Protein AF-A0A8H2Y449-F1 (afdb_monomer_lite)

Radius of gyration: 22.71 Å; chains: 1; bounding box: 56×56×52 Å

Organism: NCBI:txid456999

InterPro domains:
  IPR029071 Ubiquitin-like domain superfamily [SSF54236] (72-147)

Structure (mmCIF, N/CA/C/O backbone):
data_AF-A0A8H2Y449-F1
#
_entry.id   AF-A0A8H2Y449-F1
#
loop_
_atom_site.group_PDB
_atom_site.id
_atom_site.type_symbol
_atom_site.label_atom_id
_atom_site.label_alt_id
_atom_site.label_comp_id
_atom_site.label_asym_id
_atom_site.label_entity_id
_atom_site.label_seq_id
_atom_site.pdbx_PDB_ins_code
_atom_site.Cartn_x
_atom_site.Cartn_y
_atom_site.Cartn_z
_atom_site.occupancy
_atom_site.B_iso_or_equiv
_atom_site.auth_seq_id
_atom_site.auth_comp_id
_atom_site.auth_asym_id
_atom_site.auth_atom_id
_atom_site.pdbx_PDB_model_num
ATOM 1 N N . ASP A 1 1 ? -4.277 -6.193 -25.585 1.00 47.12 1 ASP A N 1
ATOM 2 C CA . ASP A 1 1 ? -3.195 -5.680 -26.444 1.00 47.12 1 ASP A CA 1
ATOM 3 C C . ASP A 1 1 ? -2.314 -4.748 -25.640 1.00 47.12 1 ASP A C 1
ATOM 5 O O . ASP A 1 1 ? -2.833 -3.818 -25.041 1.00 47.12 1 ASP A O 1
ATOM 9 N N . GLY A 1 2 ? -1.029 -5.081 -25.510 1.00 67.62 2 GLY A N 1
ATOM 10 C CA . GLY A 1 2 ? -0.047 -4.264 -24.793 1.00 67.62 2 GLY A CA 1
ATOM 11 C C . GLY A 1 2 ? 0.738 -3.377 -25.755 1.00 67.62 2 GLY A C 1
ATOM 12 O O . GLY A 1 2 ? 0.977 -3.775 -26.900 1.00 67.62 2 GLY A O 1
ATOM 13 N N . ASP A 1 3 ? 1.143 -2.197 -25.288 1.00 79.94 3 ASP A N 1
ATOM 14 C CA . ASP A 1 3 ? 2.010 -1.303 -26.051 1.00 79.94 3 ASP A CA 1
ATOM 15 C C . ASP A 1 3 ? 3.396 -1.942 -26.238 1.00 79.94 3 ASP A C 1
ATOM 17 O O . ASP A 1 3 ? 3.935 -2.585 -25.336 1.00 79.94 3 ASP A O 1
ATOM 21 N N . LYS A 1 4 ? 3.989 -1.773 -27.423 1.00 85.19 4 LYS A N 1
ATOM 22 C CA . LYS A 1 4 ? 5.323 -2.291 -27.755 1.00 85.19 4 LYS A CA 1
ATOM 23 C C . LYS A 1 4 ? 6.218 -1.148 -28.204 1.00 85.19 4 LYS A C 1
ATOM 25 O O . LYS A 1 4 ? 5.792 -0.304 -28.988 1.00 85.19 4 LYS A O 1
ATOM 30 N N . ALA A 1 5 ? 7.468 -1.155 -27.758 1.00 83.12 5 ALA A N 1
ATOM 31 C CA . ALA A 1 5 ? 8.493 -0.237 -28.235 1.00 83.12 5 ALA A CA 1
ATOM 32 C C . ALA A 1 5 ? 9.825 -0.967 -28.390 1.00 83.12 5 ALA A C 1
ATOM 34 O O . ALA A 1 5 ? 10.126 -1.907 -27.655 1.00 83.12 5 ALA A O 1
ATOM 35 N N . THR A 1 6 ? 10.631 -0.499 -29.337 1.00 85.69 6 THR A N 1
ATOM 36 C CA . THR A 1 6 ? 12.037 -0.883 -29.430 1.00 85.69 6 THR A CA 1
ATOM 37 C C . THR A 1 6 ? 12.824 -0.023 -28.457 1.00 85.69 6 THR A C 1
ATOM 39 O O . THR A 1 6 ? 12.738 1.202 -28.509 1.00 85.69 6 THR A O 1
ATOM 42 N N . ILE A 1 7 ? 13.594 -0.659 -27.583 1.00 79.44 7 ILE A N 1
ATOM 43 C CA . ILE A 1 7 ? 14.469 0.020 -26.628 1.00 79.44 7 ILE A CA 1
ATOM 44 C C . ILE A 1 7 ? 15.928 -0.180 -27.031 1.00 79.44 7 ILE A C 1
ATOM 46 O O . ILE A 1 7 ? 16.291 -1.204 -27.615 1.00 79.44 7 ILE A O 1
ATOM 50 N N . LEU A 1 8 ? 16.770 0.807 -26.731 1.00 81.38 8 LEU A N 1
ATOM 51 C CA . LEU A 1 8 ? 18.213 0.665 -26.900 1.00 81.38 8 LEU A CA 1
ATOM 52 C C . LEU A 1 8 ? 18.738 -0.375 -25.908 1.00 81.38 8 LEU A C 1
ATOM 54 O O . LEU A 1 8 ? 18.363 -0.368 -24.738 1.00 81.38 8 LEU A O 1
ATOM 58 N N . ARG A 1 9 ? 19.620 -1.263 -26.377 1.00 84.06 9 ARG A N 1
ATOM 59 C CA . ARG A 1 9 ? 20.353 -2.171 -25.491 1.00 84.06 9 ARG A CA 1
ATOM 60 C C . ARG A 1 9 ? 21.446 -1.377 -24.781 1.00 84.06 9 ARG A C 1
ATOM 62 O O . ARG A 1 9 ? 22.462 -1.063 -25.397 1.00 84.06 9 ARG A O 1
ATOM 69 N N . ASP A 1 10 ? 21.229 -1.069 -23.509 1.00 89.94 10 ASP A N 1
ATOM 70 C CA . ASP A 1 10 ? 22.212 -0.427 -22.635 1.00 89.94 10 ASP A CA 1
ATOM 71 C C . ASP A 1 10 ? 22.573 -1.383 -21.493 1.00 89.94 10 ASP A C 1
ATOM 73 O O . ASP A 1 10 ? 21.692 -2.010 -20.908 1.00 89.94 10 ASP A O 1
ATOM 77 N N . LEU A 1 11 ? 23.867 -1.521 -21.191 1.00 90.62 11 LEU A N 1
ATOM 78 C CA . LEU A 1 11 ? 24.349 -2.341 -20.070 1.00 90.62 11 LEU A CA 1
ATOM 79 C C . LEU A 1 11 ? 23.963 -1.745 -18.713 1.00 90.62 11 LEU A C 1
ATOM 81 O O . LEU A 1 11 ? 24.006 -2.442 -17.705 1.00 90.62 11 LEU A O 1
ATOM 85 N N . ASP A 1 12 ? 23.593 -0.470 -18.685 1.00 91.19 12 ASP A N 1
ATOM 86 C CA . ASP A 1 12 ? 23.037 0.198 -17.523 1.00 91.19 12 ASP A CA 1
ATOM 87 C C . ASP A 1 12 ? 21.523 -0.074 -17.443 1.00 91.19 12 ASP A C 1
ATOM 89 O O . ASP A 1 12 ? 20.720 0.383 -18.270 1.00 91.19 12 ASP A O 1
ATOM 93 N N . TYR A 1 13 ? 21.134 -0.844 -16.425 1.00 90.62 13 TYR A N 1
ATOM 94 C CA . TYR A 1 13 ? 19.740 -1.189 -16.153 1.00 90.62 13 TYR A CA 1
ATOM 95 C C . TYR A 1 13 ? 18.878 0.066 -15.950 1.00 90.62 13 TYR A C 1
ATOM 97 O O . TYR A 1 13 ? 17.767 0.156 -16.481 1.00 90.62 13 TYR A O 1
ATOM 105 N N . GLN A 1 14 ? 19.397 1.067 -15.231 1.00 89.62 14 GLN A N 1
ATOM 106 C CA . GLN A 1 14 ? 18.648 2.278 -14.902 1.00 89.62 14 GLN A CA 1
ATOM 107 C C . GLN A 1 14 ? 18.416 3.143 -16.140 1.00 89.62 14 GLN A C 1
ATOM 109 O O . GLN A 1 14 ? 17.309 3.648 -16.331 1.00 89.62 14 GLN A O 1
ATOM 114 N N . LYS A 1 15 ? 19.389 3.231 -17.057 1.00 90.44 15 LYS A N 1
ATOM 115 C CA . LYS A 1 15 ? 19.172 3.906 -18.352 1.00 90.44 15 LYS A CA 1
ATOM 116 C C . LYS A 1 15 ? 18.094 3.232 -19.189 1.00 90.44 15 LYS A C 1
ATOM 118 O O . LYS A 1 15 ? 17.291 3.922 -19.819 1.00 90.44 15 LYS A O 1
ATOM 123 N N . THR A 1 16 ? 18.047 1.901 -19.180 1.00 90.06 16 THR A N 1
ATOM 124 C CA . THR A 1 16 ? 16.989 1.149 -19.868 1.00 90.06 16 THR A CA 1
ATOM 125 C C . THR A 1 16 ? 15.620 1.457 -19.253 1.00 90.06 16 THR A C 1
ATOM 127 O O . THR A 1 16 ? 14.672 1.776 -19.976 1.00 90.06 16 THR A O 1
ATOM 130 N N . ALA A 1 17 ? 15.515 1.449 -17.921 1.00 88.19 17 ALA A N 1
ATOM 131 C CA . ALA A 1 17 ? 14.289 1.812 -17.210 1.00 88.19 17 ALA A CA 1
ATOM 132 C C . ALA A 1 17 ? 13.850 3.265 -17.486 1.00 88.19 17 ALA A C 1
ATOM 134 O O . ALA A 1 17 ? 12.662 3.531 -17.687 1.00 88.19 17 ALA A O 1
ATOM 135 N N . ASP A 1 18 ? 14.785 4.211 -17.553 1.00 88.31 18 ASP A N 1
ATOM 136 C CA . ASP A 1 18 ? 14.492 5.608 -17.878 1.00 88.31 18 ASP A CA 1
ATOM 137 C C . ASP A 1 18 ? 14.046 5.790 -19.332 1.00 88.31 18 ASP A C 1
ATOM 139 O O . ASP A 1 18 ? 13.112 6.553 -19.595 1.00 88.31 18 ASP A O 1
ATOM 143 N N . TYR A 1 19 ? 14.634 5.049 -20.276 1.00 89.12 19 TYR A N 1
ATOM 144 C CA . TYR A 1 19 ? 14.169 5.027 -21.663 1.00 89.12 19 TYR A CA 1
ATOM 145 C C . TYR A 1 19 ? 12.719 4.535 -21.755 1.00 89.12 19 TYR A C 1
ATOM 147 O O . TYR A 1 19 ? 11.891 5.152 -22.426 1.00 89.12 19 TYR A O 1
ATOM 155 N N . ILE A 1 20 ? 12.374 3.479 -21.014 1.00 88.06 20 ILE A N 1
ATOM 156 C CA . ILE A 1 20 ? 10.999 2.970 -20.918 1.00 88.06 20 ILE A CA 1
ATOM 157 C C . ILE A 1 20 ? 10.056 4.057 -20.372 1.00 88.06 20 ILE A C 1
ATOM 159 O O . ILE A 1 20 ? 8.998 4.296 -20.955 1.00 88.06 20 ILE A O 1
ATOM 163 N N . LYS A 1 21 ? 10.446 4.802 -19.327 1.00 87.00 21 LYS A N 1
ATOM 164 C CA . LYS A 1 21 ? 9.646 5.931 -18.794 1.00 87.00 21 LYS A CA 1
ATOM 165 C C . LYS A 1 21 ? 9.416 7.057 -19.795 1.00 87.00 21 LYS A C 1
ATOM 167 O O . LYS A 1 21 ? 8.403 7.768 -19.730 1.00 87.00 21 LYS A O 1
ATOM 172 N N . GLN A 1 22 ? 10.377 7.272 -20.685 1.00 86.50 22 GLN A N 1
ATOM 173 C CA . GLN A 1 22 ? 10.264 8.258 -21.752 1.00 86.50 22 GLN A CA 1
ATOM 174 C C . GLN A 1 22 ? 9.332 7.765 -22.859 1.00 86.50 22 GLN A C 1
ATOM 176 O O . GLN A 1 22 ? 8.436 8.514 -23.250 1.00 86.50 22 GLN A O 1
ATOM 181 N N . ALA A 1 23 ? 9.504 6.516 -23.297 1.00 87.56 23 ALA A N 1
ATOM 182 C CA . ALA A 1 23 ? 8.703 5.884 -24.343 1.00 87.56 23 ALA A CA 1
ATOM 183 C C . ALA A 1 23 ? 7.235 5.683 -23.931 1.00 87.56 23 ALA A C 1
ATOM 185 O O . ALA A 1 23 ? 6.339 5.827 -24.759 1.00 87.56 23 ALA A O 1
ATOM 186 N N . PHE A 1 24 ? 6.979 5.420 -22.645 1.00 86.62 24 PHE A N 1
ATOM 187 C CA . PHE A 1 24 ? 5.649 5.141 -22.107 1.00 86.62 24 PHE A CA 1
ATOM 188 C C . PHE A 1 24 ? 5.291 6.118 -20.978 1.00 86.62 24 PHE A C 1
ATOM 190 O O . PHE A 1 24 ? 5.504 5.812 -19.803 1.00 86.62 24 PHE A O 1
ATOM 197 N N . PRO A 1 25 ? 4.701 7.293 -21.269 1.00 83.75 25 PRO A N 1
ATOM 198 C CA . PRO A 1 25 ? 4.440 8.323 -20.259 1.00 83.75 25 PRO A CA 1
ATOM 199 C C . PRO A 1 25 ? 3.600 7.865 -19.056 1.00 83.75 25 PRO A C 1
ATOM 201 O O . PRO A 1 25 ? 3.761 8.400 -17.959 1.00 83.75 25 PRO A O 1
ATOM 204 N N . HIS A 1 26 ? 2.726 6.868 -19.232 1.00 79.56 26 HIS A N 1
ATOM 205 C CA . HIS A 1 26 ? 1.907 6.306 -18.154 1.00 79.56 26 HIS A CA 1
ATOM 206 C C . HIS A 1 26 ? 2.744 5.574 -17.086 1.00 79.56 26 HIS A C 1
ATOM 208 O O . HIS A 1 26 ? 2.369 5.569 -15.914 1.00 79.56 26 HIS A O 1
ATOM 214 N N . SER A 1 27 ? 3.914 5.042 -17.455 1.00 80.81 27 SER A N 1
ATOM 215 C CA . SER A 1 27 ? 4.843 4.373 -16.533 1.00 80.81 27 SER A CA 1
ATOM 216 C C . SER A 1 27 ? 5.562 5.325 -15.579 1.00 80.81 27 SER A C 1
ATOM 218 O O . SER A 1 27 ? 6.055 4.899 -14.541 1.00 80.81 27 SER A O 1
ATOM 220 N N . ARG A 1 28 ? 5.561 6.639 -15.847 1.00 81.75 28 ARG A N 1
ATOM 221 C CA . ARG A 1 28 ? 6.192 7.641 -14.964 1.00 81.75 28 ARG A CA 1
ATOM 222 C C . ARG A 1 28 ? 5.576 7.698 -13.566 1.00 81.75 28 ARG A C 1
ATOM 224 O O . ARG A 1 28 ? 6.183 8.257 -12.659 1.00 81.75 28 ARG A O 1
ATOM 231 N N . ARG A 1 29 ? 4.354 7.183 -13.410 1.00 76.94 29 ARG A N 1
ATOM 232 C CA . ARG A 1 29 ? 3.648 7.099 -12.125 1.00 76.94 29 ARG A CA 1
ATOM 233 C C . ARG A 1 29 ? 3.906 5.788 -11.383 1.00 76.94 29 ARG A C 1
ATOM 235 O O . ARG A 1 29 ? 3.467 5.675 -10.243 1.00 76.94 29 ARG A O 1
ATOM 242 N N . ALA A 1 30 ? 4.555 4.816 -12.020 1.00 81.00 30 ALA A N 1
ATOM 243 C CA . ALA A 1 30 ? 4.901 3.560 -11.376 1.00 81.00 30 ALA A CA 1
ATOM 244 C C . ALA A 1 30 ? 5.943 3.818 -10.282 1.00 81.00 30 ALA A C 1
ATOM 246 O O . ALA A 1 30 ? 6.870 4.611 -10.465 1.00 81.00 30 ALA A O 1
ATOM 247 N N . ALA A 1 31 ? 5.776 3.154 -9.142 1.00 79.00 31 ALA A N 1
ATOM 248 C CA . ALA A 1 31 ? 6.756 3.158 -8.069 1.00 79.00 31 ALA A CA 1
ATOM 249 C C . ALA A 1 31 ? 8.027 2.419 -8.507 1.00 79.00 31 ALA A C 1
ATOM 251 O O . ALA A 1 31 ? 9.134 2.869 -8.206 1.00 79.00 31 ALA A O 1
ATOM 252 N N . ARG A 1 32 ? 7.874 1.316 -9.253 1.00 82.00 32 ARG A N 1
ATOM 253 C CA . ARG A 1 32 ? 8.978 0.549 -9.841 1.00 82.00 32 ARG A CA 1
ATOM 254 C C . ARG A 1 32 ? 8.635 0.083 -11.256 1.00 82.00 32 ARG A C 1
ATOM 256 O O . ARG A 1 32 ? 7.472 -0.080 -11.612 1.00 82.00 32 ARG A O 1
ATOM 263 N N . ILE A 1 33 ? 9.679 -0.134 -12.050 1.00 85.62 33 ILE A N 1
ATOM 264 C CA . ILE A 1 33 ? 9.603 -0.808 -13.347 1.00 85.62 33 ILE A CA 1
ATOM 265 C C . ILE A 1 33 ? 10.353 -2.125 -13.202 1.00 85.62 33 ILE A C 1
ATOM 267 O O . ILE A 1 33 ? 11.527 -2.116 -12.823 1.00 85.62 33 ILE A O 1
ATOM 271 N N . LEU A 1 34 ? 9.670 -3.229 -13.479 1.00 89.44 34 LEU A N 1
ATOM 272 C CA . LEU A 1 34 ? 10.232 -4.572 -13.432 1.00 89.44 34 LEU A CA 1
ATOM 273 C C . LEU A 1 34 ? 10.421 -5.063 -14.866 1.00 89.44 34 LEU A C 1
ATOM 275 O O . LEU A 1 34 ? 9.497 -4.995 -15.683 1.00 89.44 34 LEU A O 1
ATOM 279 N N . LEU A 1 35 ? 11.635 -5.510 -15.181 1.00 91.19 35 LEU A N 1
ATOM 280 C CA . LEU A 1 35 ? 11.959 -6.079 -16.484 1.00 91.19 35 LEU A CA 1
ATOM 281 C C . LEU A 1 35 ? 11.919 -7.596 -16.363 1.00 91.19 35 LEU A C 1
ATOM 283 O O . LEU A 1 35 ? 12.786 -8.201 -15.741 1.00 91.19 35 LEU A O 1
ATOM 287 N N . ASN A 1 36 ? 10.911 -8.208 -16.966 1.00 91.50 36 ASN A N 1
ATOM 288 C CA . ASN A 1 36 ? 10.716 -9.646 -16.940 1.00 91.50 36 ASN A CA 1
ATOM 289 C C . ASN A 1 36 ? 11.154 -10.254 -18.272 1.00 91.50 36 ASN A C 1
ATOM 291 O O . ASN A 1 36 ? 10.874 -9.706 -19.337 1.00 91.50 36 ASN A O 1
ATOM 295 N N . ALA A 1 37 ? 11.789 -11.419 -18.244 1.00 90.50 37 ALA A N 1
ATOM 296 C CA . ALA A 1 37 ? 12.074 -12.188 -19.448 1.00 90.50 37 ALA A CA 1
ATOM 297 C C . ALA A 1 37 ? 11.546 -13.608 -19.340 1.00 90.50 37 ALA A C 1
ATOM 299 O O . ALA A 1 37 ? 11.555 -14.226 -18.275 1.00 90.50 37 ALA A O 1
ATOM 300 N N . ARG A 1 38 ? 11.119 -14.145 -20.482 1.00 85.81 38 ARG A N 1
ATOM 301 C CA . ARG A 1 38 ? 10.750 -15.550 -20.574 1.00 85.81 38 ARG A CA 1
ATOM 302 C C . ARG A 1 38 ? 12.011 -16.388 -20.698 1.00 85.81 38 ARG A C 1
ATOM 304 O O . ARG A 1 38 ? 12.721 -16.293 -21.696 1.00 85.81 38 ARG A O 1
ATOM 311 N N . LEU A 1 39 ? 12.257 -17.230 -19.704 1.00 81.56 39 LEU A N 1
ATOM 312 C CA . LEU A 1 39 ? 13.376 -18.164 -19.702 1.00 81.56 39 LEU A CA 1
ATOM 313 C C . LEU A 1 39 ? 12.816 -19.585 -19.762 1.00 81.56 39 LEU A C 1
ATOM 315 O O . LEU A 1 39 ? 12.147 -20.031 -18.830 1.00 81.56 39 LEU A O 1
ATOM 319 N N . GLU A 1 40 ? 13.077 -20.299 -20.860 1.00 78.62 40 GLU A N 1
ATOM 320 C CA . GLU A 1 40 ? 12.514 -21.640 -21.108 1.00 78.62 40 GLU A CA 1
ATOM 321 C C . GLU A 1 40 ? 12.795 -22.621 -19.963 1.00 78.62 40 GLU A C 1
ATOM 323 O O . GLU A 1 40 ? 11.937 -23.424 -19.606 1.00 78.62 40 GLU A O 1
ATOM 328 N N . GLN A 1 41 ? 13.963 -22.486 -19.333 1.00 77.56 41 GLN A N 1
ATOM 329 C CA . GLN A 1 41 ? 14.419 -23.307 -18.209 1.00 77.56 41 GLN A CA 1
ATOM 330 C C . GLN A 1 41 ? 13.515 -23.211 -16.971 1.00 77.56 41 GLN A C 1
ATOM 332 O O . GLN A 1 41 ? 13.465 -24.149 -16.181 1.00 77.56 41 GLN A O 1
ATOM 337 N N . PHE A 1 42 ? 12.797 -22.098 -16.803 1.00 76.94 42 PHE A N 1
ATOM 338 C CA . PHE A 1 42 ? 11.978 -21.821 -15.620 1.00 76.94 42 PHE A CA 1
ATOM 339 C C . PHE A 1 42 ? 10.472 -21.918 -15.894 1.00 76.94 42 PHE A C 1
ATOM 341 O O . PHE A 1 42 ? 9.670 -21.705 -14.990 1.00 76.94 42 PHE A O 1
ATOM 348 N N . GLY A 1 43 ? 10.066 -22.242 -17.128 1.00 75.19 43 GLY A N 1
ATOM 349 C CA . GL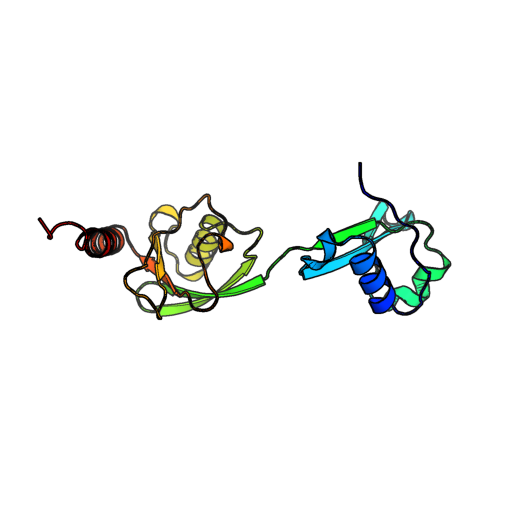Y A 1 43 ? 8.657 -22.434 -17.484 1.00 75.19 43 GLY A CA 1
ATOM 350 C C . GLY A 1 43 ? 7.775 -21.184 -17.348 1.00 75.19 43 GLY A C 1
ATOM 351 O O . GLY A 1 43 ? 6.552 -21.307 -17.387 1.00 75.19 43 GLY A O 1
ATOM 352 N N . GLY A 1 44 ? 8.361 -19.988 -17.209 1.00 82.00 44 GLY A N 1
ATOM 353 C CA . GLY A 1 44 ? 7.630 -18.755 -16.919 1.00 82.00 44 GLY A CA 1
ATOM 354 C C . GLY A 1 44 ? 8.432 -17.474 -17.152 1.00 82.00 44 GLY A C 1
ATOM 355 O O . GLY A 1 44 ? 9.533 -17.497 -17.712 1.00 82.00 44 GLY A O 1
ATOM 356 N N . MET A 1 45 ? 7.833 -16.354 -16.743 1.00 84.50 45 MET A N 1
ATOM 357 C CA . MET A 1 45 ? 8.479 -15.042 -16.712 1.00 84.50 45 MET A CA 1
ATOM 358 C C . MET A 1 45 ? 9.324 -14.919 -15.446 1.00 84.50 45 MET A C 1
ATOM 360 O O . MET A 1 45 ? 8.873 -15.282 -14.362 1.00 84.50 45 MET A O 1
ATOM 364 N N . VAL A 1 46 ? 10.545 -14.415 -15.595 1.00 88.19 46 VAL A N 1
ATOM 365 C CA . VAL A 1 46 ? 11.496 -14.207 -14.501 1.00 88.19 46 VAL A CA 1
ATOM 366 C C . VAL A 1 46 ? 11.913 -12.741 -14.488 1.00 88.19 46 VAL A C 1
ATOM 368 O O . VAL A 1 46 ? 12.309 -12.213 -15.530 1.00 88.19 46 VAL A O 1
ATOM 371 N N . GLU A 1 47 ? 11.834 -12.099 -13.322 1.00 92.12 47 GLU A N 1
ATOM 372 C CA . GLU A 1 47 ? 12.346 -10.741 -13.116 1.00 92.12 47 GLU A CA 1
ATOM 373 C C . GLU A 1 47 ? 13.871 -10.736 -13.267 1.00 92.12 47 GLU A C 1
ATOM 375 O O . GLU A 1 47 ? 14.583 -11.522 -12.637 1.00 92.12 47 GLU A O 1
ATOM 380 N N . ILE A 1 48 ? 14.380 -9.840 -14.107 1.00 92.06 48 ILE A N 1
ATOM 381 C CA . ILE A 1 48 ? 15.809 -9.613 -14.283 1.00 92.06 48 ILE A CA 1
ATOM 382 C C . ILE A 1 48 ? 16.207 -8.452 -13.386 1.00 92.06 48 ILE A C 1
ATOM 384 O O . ILE A 1 48 ? 15.811 -7.308 -13.609 1.00 92.06 48 ILE A O 1
ATOM 388 N N . THR A 1 49 ? 17.018 -8.748 -12.380 1.00 92.62 49 THR A N 1
ATOM 389 C CA . THR A 1 49 ? 17.554 -7.732 -11.480 1.00 92.62 49 THR A CA 1
ATOM 390 C C . THR A 1 49 ? 18.660 -6.921 -12.154 1.00 92.62 49 THR A C 1
ATOM 392 O O . THR A 1 49 ? 19.287 -7.363 -13.120 1.00 92.62 49 THR A O 1
ATOM 395 N N . GLU A 1 50 ? 18.950 -5.744 -11.598 1.00 92.56 50 GLU A N 1
ATOM 396 C CA . GLU A 1 50 ? 20.065 -4.893 -12.034 1.00 92.56 50 GLU A CA 1
ATOM 397 C C . GLU A 1 50 ? 21.412 -5.637 -12.022 1.00 92.56 50 GLU A C 1
ATOM 399 O O . GLU A 1 50 ? 22.226 -5.458 -12.923 1.00 92.56 50 GLU A O 1
ATOM 404 N N . GLU A 1 51 ? 21.618 -6.535 -11.055 1.00 94.44 51 GLU A N 1
ATOM 405 C CA . GLU A 1 51 ? 22.824 -7.362 -10.946 1.00 94.44 51 GLU A CA 1
ATOM 406 C C . GLU A 1 51 ? 22.970 -8.359 -12.105 1.00 94.44 51 GLU A C 1
ATOM 408 O O . GLU A 1 51 ? 24.060 -8.535 -12.647 1.00 94.44 51 GLU A O 1
ATOM 413 N N . LEU A 1 52 ? 21.872 -9.004 -12.509 1.00 92.25 52 LEU A N 1
ATOM 414 C CA . LEU A 1 52 ? 21.884 -10.000 -13.583 1.00 92.25 52 LEU A CA 1
ATOM 415 C C . LEU A 1 52 ? 21.810 -9.366 -14.975 1.00 92.25 52 LEU A C 1
ATOM 417 O O . LEU A 1 52 ? 22.094 -10.031 -15.974 1.00 92.25 52 LEU A O 1
ATOM 421 N N . TRP A 1 53 ? 21.449 -8.085 -15.060 1.00 93.00 53 TRP A N 1
ATOM 422 C CA . TRP A 1 53 ? 21.211 -7.390 -16.318 1.00 93.00 53 TRP A CA 1
ATOM 423 C C . TRP A 1 53 ? 22.378 -7.481 -17.316 1.00 93.00 53 TRP A C 1
ATOM 425 O O . TRP A 1 53 ? 22.120 -7.890 -18.451 1.00 93.00 53 TRP A O 1
ATOM 435 N N . PRO A 1 54 ? 23.653 -7.224 -16.950 1.00 93.06 54 PRO A N 1
ATOM 436 C CA . PRO A 1 54 ? 24.759 -7.293 -17.909 1.00 93.06 54 PRO A CA 1
ATOM 437 C C . PRO A 1 54 ? 24.968 -8.696 -18.489 1.00 93.06 54 PRO A C 1
ATOM 439 O O . PRO A 1 54 ? 25.337 -8.841 -19.654 1.00 93.06 54 PRO A O 1
ATOM 442 N N . THR A 1 55 ? 24.719 -9.734 -17.686 1.00 92.69 55 THR A N 1
ATOM 443 C CA . THR A 1 55 ? 24.854 -11.136 -18.097 1.00 92.69 55 THR A CA 1
ATOM 444 C C . THR A 1 55 ? 23.695 -11.573 -18.986 1.00 92.69 55 THR A C 1
ATOM 446 O O . THR A 1 55 ? 23.900 -12.311 -19.948 1.00 92.69 55 THR A O 1
ATOM 449 N N . MET A 1 56 ? 22.483 -11.107 -18.687 1.00 90.25 56 MET A N 1
ATOM 450 C CA . MET A 1 56 ? 21.279 -11.500 -19.413 1.00 90.25 56 MET A CA 1
ATOM 451 C C . MET A 1 56 ? 21.118 -10.716 -20.719 1.00 90.25 56 MET A C 1
ATOM 453 O O . MET A 1 56 ? 20.777 -11.304 -21.742 1.00 90.25 56 MET A O 1
ATOM 457 N N . LEU A 1 57 ? 21.411 -9.413 -20.738 1.00 90.44 57 LEU A N 1
ATOM 458 C CA . LEU A 1 57 ? 21.150 -8.517 -21.873 1.00 90.44 57 LEU A CA 1
ATOM 459 C C . LEU A 1 57 ? 21.560 -9.065 -23.257 1.00 90.44 57 LEU A C 1
ATOM 461 O O . LEU A 1 57 ? 20.761 -8.933 -24.192 1.00 90.44 57 LEU A O 1
ATOM 465 N N . PRO A 1 58 ? 22.738 -9.698 -23.447 1.00 90.69 58 PRO A N 1
ATOM 466 C CA . PRO A 1 58 ? 23.139 -10.212 -24.757 1.00 90.69 58 PRO A CA 1
ATOM 467 C C . PRO A 1 58 ? 22.171 -11.255 -25.331 1.00 90.69 58 PRO A C 1
ATOM 469 O O . PRO A 1 58 ? 21.954 -11.275 -26.546 1.00 90.69 58 PRO A O 1
ATOM 472 N N . ILE A 1 59 ? 21.574 -12.078 -24.463 1.00 88.50 59 ILE A N 1
ATOM 473 C CA . ILE A 1 59 ? 20.714 -13.210 -24.833 1.00 88.50 59 ILE A CA 1
ATOM 474 C C . ILE A 1 59 ? 19.216 -12.868 -24.828 1.00 88.50 59 ILE A C 1
ATOM 476 O O . ILE A 1 59 ? 18.408 -13.659 -25.309 1.00 88.50 59 ILE A O 1
ATOM 480 N N . LEU A 1 60 ? 18.823 -11.689 -24.333 1.00 88.06 60 LEU A N 1
ATOM 481 C CA . LEU A 1 60 ? 17.417 -11.278 -24.271 1.00 88.06 60 LEU A CA 1
ATOM 482 C C . LEU A 1 60 ? 16.893 -10.814 -25.632 1.00 88.06 60 LEU A C 1
ATOM 484 O O . LEU A 1 60 ? 17.339 -9.804 -26.178 1.00 88.06 60 LEU A O 1
ATOM 488 N N . MET A 1 61 ? 15.892 -11.514 -26.164 1.00 84.38 61 MET A N 1
ATOM 489 C CA . MET A 1 61 ? 15.191 -11.103 -27.390 1.00 84.38 61 MET A CA 1
ATOM 490 C C . MET A 1 61 ? 13.946 -10.258 -27.124 1.00 84.38 61 MET A C 1
ATOM 492 O O . MET A 1 61 ? 13.633 -9.357 -27.898 1.00 84.38 61 MET A O 1
ATOM 496 N N . LEU A 1 62 ? 13.234 -10.561 -26.043 1.00 86.31 62 LEU A N 1
ATOM 497 C CA . LEU A 1 62 ? 12.009 -9.890 -25.641 1.00 86.31 62 LEU A CA 1
ATOM 498 C C . LEU A 1 62 ? 12.021 -9.758 -24.123 1.00 86.31 62 LEU A C 1
ATOM 500 O O . LEU A 1 62 ? 12.334 -10.723 -23.424 1.00 86.31 62 LEU A O 1
ATOM 504 N N . ILE A 1 63 ? 11.658 -8.575 -23.643 1.00 89.25 63 ILE A N 1
ATOM 505 C CA . ILE A 1 63 ? 11.339 -8.349 -22.239 1.00 89.25 63 ILE A CA 1
ATOM 506 C C . ILE A 1 63 ? 9.888 -7.892 -22.140 1.00 89.25 63 ILE A C 1
ATOM 508 O O . ILE A 1 63 ? 9.395 -7.168 -23.009 1.00 89.25 63 ILE A O 1
ATOM 512 N N . GLU A 1 64 ? 9.212 -8.315 -21.086 1.00 90.19 64 GLU A N 1
ATOM 513 C CA . GLU A 1 64 ? 7.949 -7.734 -20.664 1.00 90.19 64 GLU A CA 1
ATOM 514 C C . GLU A 1 64 ? 8.236 -6.709 -19.576 1.00 90.19 64 GLU A C 1
ATOM 516 O O . GLU A 1 64 ? 9.024 -6.944 -18.660 1.00 90.19 64 GLU A O 1
ATOM 521 N N . VAL A 1 65 ? 7.603 -5.550 -19.704 1.00 88.50 65 VAL A N 1
ATOM 522 C CA . VAL A 1 65 ? 7.721 -4.473 -18.731 1.00 88.50 65 VAL A CA 1
ATOM 523 C C . VAL A 1 65 ? 6.498 -4.532 -17.837 1.00 88.50 65 VAL A C 1
ATOM 525 O O . VAL A 1 65 ? 5.381 -4.289 -18.294 1.00 88.50 65 VAL A O 1
ATOM 528 N N . GLU A 1 66 ? 6.713 -4.825 -16.563 1.00 88.06 66 GLU A N 1
ATOM 529 C CA . GLU A 1 66 ? 5.674 -4.739 -15.549 1.00 88.06 66 GLU A CA 1
ATOM 530 C C . GLU A 1 66 ? 5.825 -3.433 -14.765 1.00 88.06 66 GLU A C 1
ATOM 532 O O . GLU A 1 66 ? 6.914 -3.044 -14.330 1.00 88.06 66 GLU A O 1
ATOM 537 N N . LEU A 1 67 ? 4.710 -2.718 -14.630 1.00 85.25 67 LEU A N 1
ATOM 538 C CA . LEU A 1 67 ? 4.642 -1.454 -13.914 1.00 85.25 67 LEU A CA 1
ATOM 539 C C . LEU A 1 67 ? 4.085 -1.708 -12.523 1.00 85.25 67 LEU A C 1
ATOM 541 O O . LEU A 1 67 ? 2.887 -1.940 -12.357 1.00 85.25 67 LEU A O 1
ATOM 545 N N . ASP A 1 68 ? 4.950 -1.614 -11.523 1.00 83.94 68 ASP A N 1
ATOM 546 C CA . ASP A 1 68 ? 4.533 -1.724 -10.139 1.00 83.94 68 ASP A CA 1
ATOM 547 C C . ASP A 1 68 ? 4.096 -0.349 -9.630 1.00 83.94 68 ASP A C 1
ATOM 549 O O . ASP A 1 68 ? 4.906 0.558 -9.419 1.00 83.94 68 ASP A O 1
ATOM 553 N N . PHE A 1 69 ? 2.790 -0.184 -9.437 1.00 78.62 69 PHE A N 1
ATOM 554 C CA . PHE A 1 69 ? 2.204 1.008 -8.824 1.00 78.62 69 PHE A CA 1
ATOM 555 C C . PHE A 1 69 ? 2.077 0.889 -7.298 1.00 78.62 69 PHE A C 1
ATOM 557 O O . PHE A 1 69 ? 1.545 1.810 -6.677 1.00 78.62 69 PHE A O 1
ATOM 564 N N . SER A 1 70 ? 2.563 -0.205 -6.697 1.00 82.69 70 SER A N 1
ATOM 565 C CA . SER A 1 70 ? 2.504 -0.450 -5.257 1.00 82.69 70 SER A CA 1
ATOM 566 C C . SER A 1 70 ? 3.128 0.687 -4.478 1.00 82.69 70 SER A C 1
ATOM 568 O O . SER A 1 70 ? 4.326 0.962 -4.569 1.00 82.69 70 SER A O 1
ATOM 570 N N . ARG A 1 71 ? 2.312 1.335 -3.653 1.00 82.50 71 ARG A N 1
ATOM 571 C CA . ARG A 1 71 ? 2.779 2.390 -2.762 1.00 82.50 71 ARG A CA 1
ATOM 572 C C . ARG A 1 71 ? 2.719 1.929 -1.316 1.00 82.50 71 ARG A C 1
ATOM 574 O O . ARG A 1 71 ? 1.708 2.112 -0.643 1.00 82.50 71 ARG A O 1
ATOM 581 N N . TRP A 1 72 ? 3.823 1.365 -0.844 1.00 85.62 72 TRP A N 1
ATOM 582 C CA . TRP A 1 72 ? 3.990 0.987 0.555 1.00 85.62 72 TRP A CA 1
ATOM 583 C C . TRP A 1 72 ? 4.243 2.213 1.429 1.00 85.62 72 TRP A C 1
ATOM 585 O O . TRP A 1 72 ? 5.134 3.013 1.155 1.00 85.62 72 TRP A O 1
ATOM 595 N N . GLU A 1 73 ? 3.451 2.367 2.485 1.00 85.00 73 GLU A N 1
ATOM 596 C CA . GLU A 1 73 ? 3.581 3.454 3.453 1.00 85.00 73 GLU A CA 1
ATOM 597 C C . GLU A 1 73 ? 3.417 2.913 4.875 1.00 85.00 73 GLU A C 1
ATOM 599 O O . GLU A 1 73 ? 2.691 1.947 5.125 1.00 85.00 73 GLU A O 1
ATOM 604 N N . ARG A 1 74 ? 4.074 3.579 5.827 1.00 88.38 74 ARG A N 1
ATOM 605 C CA . ARG A 1 74 ? 3.888 3.334 7.259 1.00 88.38 74 ARG A CA 1
ATOM 606 C C . ARG A 1 74 ? 2.849 4.301 7.791 1.00 88.38 74 ARG A C 1
ATOM 608 O O . ARG A 1 74 ? 3.144 5.472 8.021 1.00 88.38 74 ARG A O 1
ATOM 615 N N . ILE A 1 75 ? 1.634 3.811 7.994 1.00 87.00 75 ILE A N 1
ATOM 616 C CA . ILE A 1 75 ? 0.534 4.620 8.517 1.00 87.00 75 ILE A CA 1
ATOM 617 C C . ILE A 1 75 ? 0.514 4.583 10.043 1.00 87.00 75 ILE A C 1
ATOM 619 O O . ILE A 1 75 ? 0.768 3.550 10.663 1.00 87.00 75 ILE A O 1
ATOM 623 N N . HIS A 1 76 ? 0.210 5.727 10.649 1.00 89.50 76 HIS A N 1
ATOM 624 C CA . HIS A 1 76 ? 0.053 5.857 12.090 1.00 89.50 76 HIS A CA 1
ATOM 625 C C . HIS A 1 76 ? -1.389 5.517 12.484 1.00 89.50 76 HIS A C 1
ATOM 627 O O . HIS A 1 76 ? -2.335 6.146 12.005 1.00 89.50 76 HIS A O 1
ATOM 633 N N . VAL A 1 77 ? -1.552 4.520 13.352 1.00 91.44 77 VAL A N 1
ATOM 634 C CA . VAL A 1 77 ? -2.851 4.014 13.799 1.00 91.44 77 VAL A CA 1
ATOM 635 C C . VAL A 1 77 ? -2.918 4.066 15.320 1.00 91.44 77 VAL A C 1
ATOM 637 O O . VAL A 1 77 ? -2.037 3.550 16.008 1.00 91.44 77 VAL A O 1
ATOM 640 N N . THR A 1 78 ? -3.973 4.668 15.856 1.00 91.88 78 THR A N 1
ATOM 641 C CA . THR A 1 78 ? -4.254 4.700 17.291 1.00 91.88 78 THR A CA 1
ATOM 642 C C . THR A 1 78 ? -5.404 3.752 17.605 1.00 91.88 78 THR A C 1
ATOM 644 O O . THR A 1 78 ? -6.532 3.947 17.155 1.00 91.88 78 THR A O 1
ATOM 647 N N . VAL A 1 79 ?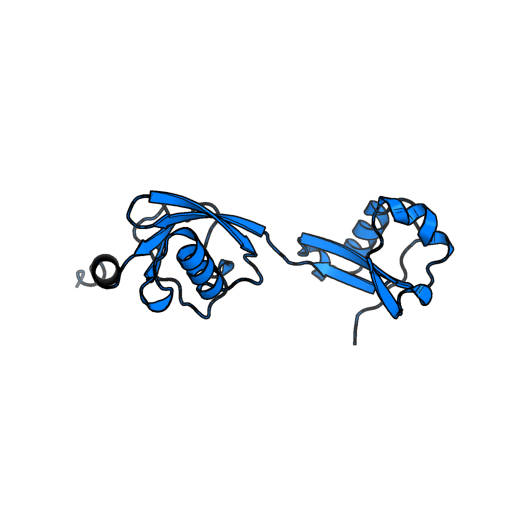 -5.121 2.739 18.418 1.00 90.69 79 VAL A N 1
ATOM 648 C CA . VAL A 1 79 ? -6.066 1.707 18.850 1.00 90.69 79 VAL A CA 1
ATOM 649 C C . VAL A 1 79 ? -6.238 1.824 20.361 1.00 90.69 79 VAL A C 1
ATOM 651 O O . VAL A 1 79 ? -5.270 1.677 21.107 1.00 90.69 79 VAL A O 1
ATOM 654 N N . ARG A 1 80 ? -7.456 2.128 20.835 1.00 84.44 80 ARG A N 1
ATOM 655 C CA . ARG A 1 80 ? -7.760 2.298 22.277 1.00 84.44 80 ARG A CA 1
ATOM 656 C C . ARG A 1 80 ? -6.772 3.236 23.001 1.00 84.44 80 ARG A C 1
ATOM 658 O O . ARG A 1 80 ? -6.270 2.926 24.079 1.00 84.44 80 ARG A O 1
ATOM 665 N N . GLY A 1 81 ? -6.440 4.363 22.367 1.00 84.25 81 GLY A N 1
ATOM 666 C CA . GLY A 1 81 ? -5.506 5.364 22.900 1.00 84.25 81 GLY A CA 1
ATOM 667 C C . GLY A 1 81 ? -4.019 5.001 22.795 1.00 84.25 81 GLY A C 1
ATOM 668 O O . GLY A 1 81 ? -3.175 5.784 23.224 1.00 84.25 81 GLY A O 1
ATOM 669 N N . ARG A 1 82 ? -3.668 3.846 22.215 1.00 88.81 82 ARG A N 1
ATOM 670 C CA . ARG A 1 82 ? -2.278 3.436 21.979 1.00 88.81 82 ARG A CA 1
ATOM 671 C C . ARG A 1 82 ? -1.920 3.575 20.509 1.00 88.81 82 ARG A C 1
ATOM 673 O O . ARG A 1 82 ? -2.585 3.014 19.646 1.00 88.81 82 ARG A O 1
ATOM 680 N N . SER A 1 83 ? -0.849 4.307 20.243 1.00 89.62 83 SER A N 1
ATOM 681 C CA . SER A 1 83 ? -0.349 4.569 18.897 1.00 89.62 83 SER A CA 1
ATOM 682 C C . SER A 1 83 ? 0.643 3.513 18.423 1.00 89.62 83 SER A C 1
ATOM 684 O O . SER A 1 83 ? 1.545 3.121 19.166 1.00 89.62 83 SER A O 1
ATOM 686 N N . ARG A 1 84 ? 0.488 3.072 17.174 1.00 90.31 84 ARG A N 1
ATOM 687 C CA . ARG A 1 84 ? 1.340 2.095 16.484 1.00 90.31 84 ARG A CA 1
ATOM 688 C C . ARG A 1 84 ? 1.458 2.431 14.999 1.00 90.31 84 ARG A C 1
ATOM 690 O O . ARG A 1 84 ? 0.724 3.271 14.484 1.00 90.31 84 ARG A O 1
ATOM 697 N N . TYR A 1 85 ? 2.388 1.768 14.319 1.00 90.81 85 TYR A N 1
ATOM 698 C CA . TYR A 1 85 ? 2.558 1.886 12.873 1.00 90.81 85 TYR A CA 1
ATOM 699 C C . TYR A 1 85 ? 2.207 0.576 12.185 1.00 90.81 85 TYR A C 1
ATOM 701 O O . TYR A 1 85 ? 2.611 -0.486 12.655 1.00 90.81 85 TYR A O 1
ATOM 709 N N . TYR A 1 86 ? 1.514 0.680 11.057 1.00 90.81 86 TYR A N 1
ATOM 710 C CA . TYR A 1 86 ? 1.205 -0.440 10.177 1.00 90.81 86 TYR A CA 1
ATOM 711 C C . TYR A 1 86 ? 1.792 -0.170 8.795 1.00 90.81 86 TYR A C 1
ATOM 713 O O . TYR A 1 86 ? 1.649 0.931 8.263 1.00 90.81 86 TYR A O 1
ATOM 721 N N . GLU A 1 87 ? 2.459 -1.168 8.224 1.00 90.25 87 GLU A N 1
ATOM 722 C CA . GLU A 1 87 ? 2.868 -1.135 6.822 1.00 90.25 87 GLU A CA 1
ATOM 723 C C . GLU A 1 87 ? 1.687 -1.543 5.955 1.00 90.25 87 GLU A C 1
ATOM 725 O O . GLU A 1 87 ? 1.094 -2.607 6.158 1.00 90.25 87 GLU A O 1
ATOM 730 N N . VAL A 1 88 ? 1.324 -0.670 5.022 1.00 89.12 88 VAL A N 1
ATOM 731 C CA . VAL A 1 88 ? 0.189 -0.871 4.124 1.00 89.12 88 VAL A CA 1
ATOM 732 C C . VAL A 1 88 ? 0.560 -0.518 2.697 1.00 89.12 88 VAL A C 1
ATOM 734 O O . VAL A 1 88 ? 1.270 0.461 2.456 1.00 89.12 88 VAL A O 1
ATOM 737 N N . ASN A 1 89 ? 0.049 -1.290 1.745 1.00 88.25 89 ASN A N 1
ATOM 738 C CA . ASN A 1 89 ? 0.125 -0.937 0.336 1.00 88.25 89 ASN A CA 1
ATOM 739 C C . ASN A 1 89 ? -1.080 -0.070 -0.011 1.00 88.25 89 ASN A C 1
ATOM 741 O O . ASN A 1 89 ? -2.183 -0.564 -0.229 1.00 88.25 89 ASN A O 1
ATOM 745 N N . LEU A 1 90 ? -0.869 1.242 -0.066 1.00 83.50 90 LEU A N 1
ATOM 746 C CA . LEU A 1 90 ? -1.938 2.208 -0.263 1.00 83.50 90 LEU A CA 1
ATOM 747 C C . LEU A 1 90 ? -2.741 1.961 -1.540 1.00 83.50 90 LEU A C 1
ATOM 749 O O . LEU A 1 90 ? -3.909 2.321 -1.559 1.00 83.50 90 LEU A O 1
ATOM 753 N N . THR A 1 91 ? -2.152 1.374 -2.582 1.00 80.44 91 THR A N 1
ATOM 754 C CA . THR A 1 91 ? -2.787 1.200 -3.898 1.00 80.44 91 THR A CA 1
ATOM 755 C C . THR A 1 91 ? -3.511 -0.127 -4.084 1.00 80.44 91 THR A C 1
ATOM 757 O O . THR A 1 91 ? -4.325 -0.224 -4.998 1.00 80.44 91 THR A O 1
ATOM 760 N N . THR A 1 92 ? -3.239 -1.131 -3.249 1.00 85.44 92 THR A N 1
ATOM 761 C CA . THR A 1 92 ? -3.824 -2.475 -3.399 1.00 85.44 92 THR A CA 1
ATOM 762 C C . THR A 1 92 ? -4.568 -2.949 -2.159 1.00 85.44 92 THR A C 1
ATOM 764 O O . THR A 1 92 ? -5.528 -3.701 -2.296 1.00 85.44 92 THR A O 1
ATOM 767 N N . GLU A 1 93 ? -4.187 -2.488 -0.967 1.00 89.25 93 GLU A N 1
ATOM 768 C CA . GLU A 1 93 ? -4.860 -2.866 0.270 1.00 89.25 93 GLU A CA 1
ATOM 769 C C . GLU A 1 93 ? -6.107 -2.018 0.521 1.00 89.25 93 GLU A C 1
ATOM 771 O O . GLU A 1 93 ? -6.165 -0.798 0.300 1.00 89.25 93 GLU A O 1
ATOM 776 N N . THR A 1 94 ? -7.120 -2.700 1.031 1.00 91.56 94 THR A N 1
ATOM 777 C CA . THR A 1 94 ? -8.394 -2.141 1.454 1.00 91.56 94 THR A CA 1
ATOM 778 C C . THR A 1 94 ? -8.383 -1.783 2.936 1.00 91.56 94 THR A C 1
ATOM 780 O O . THR A 1 94 ? -7.526 -2.196 3.719 1.00 91.56 94 THR A O 1
ATOM 783 N N . VAL A 1 95 ? -9.383 -1.013 3.355 1.00 91.19 95 VAL A N 1
ATOM 784 C CA . VAL A 1 95 ? -9.634 -0.742 4.776 1.00 91.19 95 VAL A CA 1
ATOM 785 C C . VAL A 1 95 ? -9.888 -2.044 5.550 1.00 91.19 95 VAL A C 1
ATOM 787 O O . VAL A 1 95 ? -9.510 -2.132 6.716 1.00 91.19 95 VAL A O 1
ATOM 790 N N . GLU A 1 96 ? -10.480 -3.062 4.920 1.00 93.75 96 GLU A N 1
ATOM 791 C CA . GLU A 1 96 ? -10.667 -4.379 5.540 1.00 93.75 96 GLU A CA 1
ATOM 792 C C . GLU A 1 96 ? -9.335 -5.103 5.790 1.00 93.75 96 GLU A C 1
ATOM 794 O O . GLU A 1 96 ? -9.143 -5.681 6.858 1.00 93.75 96 GLU A O 1
ATOM 799 N N . ASP A 1 97 ? -8.370 -4.998 4.873 1.00 94.19 97 ASP A N 1
ATOM 800 C CA . ASP A 1 97 ? -7.032 -5.571 5.073 1.00 94.19 97 ASP A CA 1
ATOM 801 C C . ASP A 1 97 ? -6.331 -4.941 6.282 1.00 94.19 97 ASP A C 1
ATOM 803 O O . ASP A 1 97 ? -5.738 -5.641 7.108 1.00 94.19 97 ASP A O 1
ATOM 807 N N . LEU A 1 98 ? -6.468 -3.622 6.454 1.00 93.12 98 LEU A N 1
ATOM 808 C CA . LEU A 1 98 ? -5.969 -2.938 7.645 1.00 93.12 98 LEU A CA 1
ATOM 809 C C . LEU A 1 98 ? -6.690 -3.399 8.921 1.00 93.12 98 LEU A C 1
ATOM 811 O O . LEU A 1 98 ? -6.030 -3.631 9.935 1.00 93.12 98 LEU A O 1
ATOM 815 N N . LYS A 1 99 ? -8.016 -3.582 8.886 1.00 94.50 99 LYS A N 1
ATOM 816 C CA . LYS A 1 99 ? -8.768 -4.126 10.030 1.00 94.50 99 LYS A CA 1
ATOM 817 C C . LYS A 1 99 ? -8.281 -5.515 10.425 1.00 94.50 99 LYS A C 1
ATOM 819 O O . LYS A 1 99 ? -8.097 -5.779 11.613 1.00 94.50 99 LYS A O 1
ATOM 824 N N . ASN A 1 100 ? -8.000 -6.371 9.447 1.00 95.62 100 ASN A N 1
ATOM 825 C CA . ASN A 1 100 ? -7.464 -7.709 9.684 1.00 95.62 100 ASN A CA 1
ATOM 826 C C . ASN A 1 100 ? -6.067 -7.659 10.319 1.00 95.62 100 ASN A C 1
ATOM 828 O O . ASN A 1 100 ? -5.798 -8.407 11.260 1.00 95.62 100 ASN A O 1
ATOM 832 N N . LYS A 1 101 ? -5.199 -6.732 9.889 1.00 94.94 101 LYS A N 1
ATOM 833 C CA . LYS A 1 101 ? -3.893 -6.489 10.532 1.00 94.94 101 LYS A CA 1
ATOM 834 C C . LYS A 1 101 ? -4.043 -6.029 11.985 1.00 94.94 101 LYS A C 1
ATOM 836 O O . LYS A 1 101 ? -3.338 -6.537 12.860 1.00 94.94 101 LYS A O 1
ATOM 841 N N . VAL A 1 102 ? -4.977 -5.115 12.256 1.00 93.44 102 VAL A N 1
ATOM 842 C CA . VAL A 1 102 ? -5.299 -4.660 13.620 1.00 93.44 102 VAL A CA 1
ATOM 843 C C . VAL A 1 102 ? -5.867 -5.806 14.457 1.00 93.44 102 VAL A C 1
ATOM 845 O O . VAL A 1 102 ? -5.467 -5.972 15.604 1.00 93.44 102 VAL A O 1
ATOM 848 N N . GLN A 1 103 ? -6.734 -6.654 13.902 1.00 95.19 103 GLN A N 1
ATOM 849 C CA . GLN A 1 103 ? -7.255 -7.825 14.608 1.00 95.19 103 GLN A CA 1
ATOM 850 C C . GLN A 1 103 ? -6.131 -8.793 14.982 1.00 95.19 103 GLN A C 1
ATOM 852 O O . GLN A 1 103 ? -6.065 -9.234 16.127 1.00 95.19 103 GLN A O 1
ATOM 857 N N . ALA A 1 104 ? -5.240 -9.107 14.041 1.00 94.19 104 ALA A N 1
ATOM 858 C CA . ALA A 1 104 ? -4.117 -10.009 14.280 1.00 94.19 104 ALA A CA 1
ATOM 859 C C . ALA A 1 104 ? -3.150 -9.474 15.352 1.00 94.19 104 ALA A C 1
ATOM 861 O O . ALA A 1 104 ? -2.566 -10.253 16.101 1.00 94.19 104 ALA A O 1
ATOM 862 N N . THR A 1 105 ? -2.998 -8.151 15.436 1.00 92.12 105 THR A N 1
ATOM 863 C CA . THR A 1 105 ? -2.007 -7.494 16.301 1.00 92.12 105 THR A CA 1
ATOM 864 C C . THR A 1 105 ? -2.560 -7.108 17.675 1.00 92.12 105 THR A C 1
ATOM 866 O O . THR A 1 105 ? -1.874 -7.258 18.686 1.00 92.12 105 THR A O 1
ATOM 869 N N . ASP A 1 106 ? -3.788 -6.593 17.721 1.00 89.31 106 ASP A N 1
ATOM 870 C CA . ASP A 1 106 ? -4.414 -6.003 18.910 1.00 89.31 106 ASP A CA 1
ATOM 871 C C . ASP A 1 106 ? -5.648 -6.798 19.394 1.00 89.31 106 ASP A C 1
ATOM 873 O O . ASP A 1 106 ? -6.234 -6.467 20.427 1.00 89.31 106 ASP A O 1
ATOM 877 N N . GLY A 1 107 ? -6.050 -7.856 18.678 1.00 90.94 107 GLY A N 1
ATOM 878 C CA . GLY A 1 107 ? -7.106 -8.790 19.089 1.00 90.94 107 GLY A CA 1
ATOM 879 C C . GLY A 1 107 ? -8.535 -8.259 18.956 1.00 90.94 107 GLY A C 1
ATOM 880 O O . GLY A 1 107 ? -9.468 -8.893 19.445 1.00 90.94 107 GLY A O 1
ATOM 881 N N . ILE A 1 108 ? -8.732 -7.097 18.326 1.00 90.31 108 ILE A N 1
ATOM 882 C CA . ILE A 1 108 ? -10.061 -6.501 18.141 1.00 90.31 108 ILE A CA 1
ATOM 883 C C . ILE A 1 108 ? -10.700 -7.105 16.886 1.00 90.31 108 ILE A C 1
ATOM 885 O O . ILE A 1 108 ? -10.135 -6.933 15.809 1.00 90.31 108 ILE A O 1
ATOM 889 N N . PRO A 1 109 ? -11.862 -7.774 16.957 1.00 94.50 109 PRO A N 1
ATOM 890 C CA . PRO A 1 109 ? -12.505 -8.343 15.772 1.00 94.50 109 PRO A CA 1
ATOM 891 C C . PRO A 1 109 ? -12.780 -7.285 14.692 1.00 94.50 109 PRO A C 1
ATOM 893 O O . PRO A 1 109 ? -13.352 -6.245 15.007 1.00 94.50 109 PRO A O 1
ATOM 896 N N . SER A 1 110 ? -12.454 -7.542 13.418 1.00 93.31 110 SER A N 1
ATOM 897 C CA . SER A 1 110 ? -12.611 -6.583 12.300 1.00 93.31 110 SER A CA 1
ATOM 898 C C . SER A 1 110 ? -14.018 -5.975 12.202 1.00 93.31 110 SER A C 1
ATOM 900 O O . SER A 1 110 ? -14.179 -4.787 11.911 1.00 93.31 110 SER A O 1
ATOM 902 N N . ARG A 1 111 ? -15.051 -6.763 12.529 1.00 92.00 111 ARG A N 1
ATOM 903 C CA . ARG A 1 111 ? -16.465 -6.337 12.556 1.00 92.00 111 ARG A CA 1
ATOM 904 C C . ARG A 1 111 ? -16.797 -5.321 13.662 1.00 92.00 111 ARG A C 1
ATOM 906 O O . ARG A 1 111 ? -17.802 -4.629 13.570 1.00 92.00 111 ARG A O 1
ATOM 913 N N . GLU A 1 112 ? -15.984 -5.264 14.713 1.00 93.12 112 GLU A N 1
ATOM 914 C CA . GLU A 1 112 ? -16.144 -4.365 15.865 1.00 93.12 112 GLU A CA 1
ATOM 915 C C . GLU A 1 112 ? -15.296 -3.092 15.714 1.00 93.12 112 GLU A C 1
ATOM 917 O O . GLU A 1 112 ? -15.392 -2.183 16.536 1.00 93.12 112 GLU A O 1
ATOM 922 N N . GLN A 1 113 ? -14.486 -3.009 14.654 1.00 93.19 113 GLN A N 1
ATOM 923 C CA . GLN A 1 113 ? -13.604 -1.883 14.379 1.00 93.19 113 GLN A CA 1
ATOM 924 C C . GLN A 1 113 ? -14.276 -0.832 13.484 1.00 93.19 113 GLN A C 1
ATOM 926 O O . GLN A 1 113 ? -14.681 -1.112 12.348 1.00 93.19 113 GLN A O 1
ATOM 931 N N . TYR A 1 114 ? -14.281 0.415 13.951 1.00 92.69 114 TYR A N 1
ATOM 932 C CA . TYR A 1 114 ? -14.684 1.596 13.192 1.00 92.69 114 TYR A CA 1
ATOM 933 C C . TYR A 1 114 ? -13.457 2.472 12.951 1.00 92.69 114 TYR A C 1
ATOM 935 O O . TYR A 1 114 ? -12.932 3.087 13.879 1.00 92.69 114 TYR A O 1
ATOM 943 N N . LEU A 1 115 ? -12.972 2.497 11.708 1.00 91.88 115 LEU A N 1
ATOM 944 C CA . LEU A 1 115 ? -11.770 3.240 11.336 1.00 91.88 115 LEU A CA 1
ATOM 945 C C . LEU A 1 115 ? -12.140 4.659 10.916 1.00 91.88 115 LEU A C 1
ATOM 947 O O . LEU A 1 115 ? -12.938 4.845 10.000 1.00 91.88 115 LEU A O 1
ATOM 951 N N . TRP A 1 116 ? -11.521 5.645 11.550 1.00 90.50 116 TRP A N 1
ATOM 952 C CA . TRP A 1 116 ? -11.670 7.060 11.227 1.00 90.50 116 TRP A CA 1
ATOM 953 C C . TRP A 1 116 ? -10.332 7.634 10.798 1.00 90.50 116 TRP A C 1
ATOM 955 O O . TRP A 1 116 ? -9.337 7.469 11.496 1.00 90.50 116 TRP A O 1
ATOM 965 N N . CYS A 1 117 ? -10.290 8.323 9.663 1.00 87.69 117 CYS A N 1
ATOM 966 C CA . CYS A 1 117 ? -9.136 9.135 9.314 1.00 87.69 117 CYS A CA 1
ATOM 967 C C . CYS A 1 117 ? -9.273 10.485 10.009 1.00 87.69 117 CYS A C 1
ATOM 969 O O . CYS A 1 117 ? -10.222 11.213 9.730 1.00 87.69 117 CYS A O 1
ATOM 971 N N . SER A 1 118 ? -8.303 10.828 10.855 1.00 83.56 118 SER A N 1
ATOM 972 C CA . SER A 1 118 ? -8.178 12.154 11.445 1.00 83.56 118 SER A CA 1
ATOM 973 C C . SER A 1 118 ? -6.988 12.900 10.864 1.00 83.56 118 SER A C 1
ATOM 975 O O . SER A 1 118 ? -5.873 12.374 10.786 1.00 83.56 118 SER A O 1
ATOM 977 N N . ASN A 1 119 ? -7.216 14.140 10.442 1.00 74.12 119 ASN A N 1
ATOM 978 C CA . ASN A 1 119 ? -6.152 15.022 9.985 1.00 74.12 119 ASN A CA 1
ATOM 979 C C . ASN A 1 119 ? -5.780 15.974 11.121 1.00 74.12 119 ASN A C 1
ATOM 981 O O . ASN A 1 119 ? -6.542 16.880 11.449 1.00 74.12 119 ASN A O 1
ATOM 985 N N . GLN A 1 120 ? -4.581 15.815 11.685 1.00 64.81 120 GLN A N 1
ATOM 986 C CA . GLN A 1 120 ? -4.124 16.645 12.807 1.00 64.81 120 GLN A CA 1
ATOM 987 C C . GLN A 1 120 ? -4.099 18.145 12.483 1.00 64.81 120 GLN A C 1
ATOM 989 O O . GLN A 1 120 ? -4.227 18.971 13.381 1.00 64.81 120 GLN A O 1
ATOM 994 N N . SER A 1 121 ? -3.942 18.516 11.208 1.00 64.31 121 SER A N 1
ATOM 995 C CA . SER A 1 121 ? -3.994 19.919 10.781 1.00 64.31 121 SER A CA 1
ATOM 996 C C . SER A 1 121 ? -5.424 20.453 10.650 1.00 64.31 121 SER A C 1
ATOM 998 O O . SER A 1 121 ? -5.615 21.664 10.680 1.00 64.31 121 SER A O 1
ATOM 1000 N N . TYR A 1 122 ? -6.423 19.572 10.524 1.00 62.34 122 TYR A N 1
ATOM 1001 C CA . TYR A 1 122 ? -7.826 19.930 10.312 1.00 62.34 122 TYR A CA 1
ATOM 1002 C C . TYR A 1 122 ? -8.786 18.933 11.004 1.00 62.34 122 TYR A C 1
ATOM 1004 O O . TYR A 1 122 ? -9.449 18.152 10.322 1.00 62.34 122 TYR A O 1
ATOM 1012 N N . PRO A 1 123 ? -8.929 18.980 12.345 1.00 60.06 123 PRO A N 1
ATOM 1013 C CA . PRO A 1 123 ? -9.709 17.994 13.119 1.00 60.06 123 PRO A CA 1
ATOM 1014 C C . PRO A 1 123 ? -11.223 17.980 12.825 1.00 60.06 123 PRO A C 1
ATOM 1016 O O . PRO A 1 123 ? -11.937 17.040 13.161 1.00 60.06 123 PRO A O 1
ATOM 1019 N N . ARG A 1 124 ? -11.751 19.040 12.196 1.00 61.28 124 ARG A N 1
ATOM 1020 C CA . ARG A 1 124 ? -13.156 19.111 11.738 1.00 61.28 124 ARG A CA 1
ATOM 1021 C C . ARG A 1 124 ? -13.414 18.362 10.425 1.00 61.28 124 ARG A C 1
ATOM 1023 O O . ARG A 1 124 ? -14.489 18.480 9.853 1.00 61.28 124 ARG A O 1
ATOM 1030 N N . PHE A 1 125 ? -12.410 17.663 9.909 1.00 62.59 125 PHE A N 1
ATOM 1031 C CA . PHE A 1 125 ? -12.502 16.878 8.683 1.00 62.59 125 P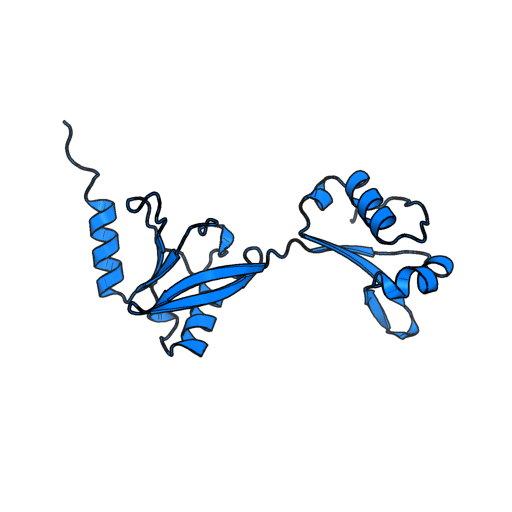HE A CA 1
ATOM 1032 C C . PHE A 1 125 ? -12.168 15.415 8.958 1.00 62.59 125 PHE A C 1
ATOM 1034 O O . PHE A 1 125 ? -11.602 14.740 8.101 1.00 62.59 125 PHE A O 1
ATOM 1041 N N . ASP A 1 126 ? -12.496 14.930 10.156 1.00 79.50 126 ASP A N 1
ATOM 1042 C CA . ASP A 1 126 ? -12.409 13.506 10.432 1.00 79.50 126 ASP A CA 1
ATOM 1043 C C . ASP A 1 126 ? -13.546 12.793 9.694 1.00 79.50 126 ASP A C 1
ATOM 1045 O O . ASP A 1 126 ? -14.703 13.219 9.743 1.00 79.50 126 ASP A O 1
ATOM 1049 N N . PHE A 1 127 ? -13.232 11.698 9.009 1.00 85.44 127 PHE A N 1
ATOM 1050 C CA . PHE A 1 127 ? -14.231 10.907 8.294 1.00 85.44 127 PHE A CA 1
ATOM 1051 C C . PHE A 1 127 ? -14.001 9.418 8.483 1.00 85.44 127 PHE A C 1
ATOM 1053 O O . PHE A 1 127 ? -12.871 8.935 8.601 1.00 85.44 127 PHE A O 1
ATOM 1060 N N . GLN A 1 128 ? -15.104 8.678 8.493 1.00 88.25 128 GLN A N 1
ATOM 1061 C CA . GLN A 1 128 ? -15.067 7.235 8.625 1.00 88.25 128 GLN A CA 1
ATOM 1062 C C . GLN A 1 128 ? -14.622 6.579 7.311 1.00 88.25 128 GLN A C 1
ATOM 1064 O O . GLN A 1 128 ? -15.114 6.896 6.226 1.00 88.25 128 GLN A O 1
ATOM 1069 N N . LEU A 1 129 ? -13.708 5.620 7.418 1.00 88.94 129 LEU A N 1
ATOM 1070 C CA . LEU A 1 129 ? -13.236 4.798 6.315 1.00 88.94 129 LEU A CA 1
ATOM 1071 C C . LEU A 1 129 ? -14.171 3.599 6.106 1.00 88.94 129 LEU A C 1
ATOM 1073 O O . LEU A 1 129 ? -14.576 2.922 7.052 1.00 88.94 129 LEU A O 1
ATOM 1077 N N . SER A 1 130 ? -14.504 3.320 4.847 1.00 86.38 130 SER A N 1
ATOM 1078 C CA . SER A 1 130 ? -15.382 2.206 4.467 1.00 86.38 130 SER A CA 1
ATOM 1079 C C . SER A 1 130 ? -14.570 0.954 4.131 1.00 86.38 130 SER A C 1
ATOM 1081 O O . SER A 1 130 ? -13.668 1.040 3.304 1.00 86.38 130 SER A O 1
ATOM 1083 N N . SER A 1 131 ? -14.928 -0.209 4.694 1.00 81.75 131 SER A N 1
ATOM 1084 C CA . SER A 1 131 ? -14.198 -1.485 4.524 1.00 81.75 131 SER A CA 1
ATOM 1085 C C . SER A 1 131 ? -13.878 -1.851 3.064 1.00 81.75 131 SER A C 1
ATOM 1087 O O . SER A 1 131 ? -12.788 -2.332 2.785 1.00 81.75 131 SER A O 1
ATOM 1089 N N . GLY A 1 132 ? -14.784 -1.573 2.118 1.00 81.25 132 GLY A N 1
ATOM 1090 C CA . GLY A 1 132 ? -14.594 -1.889 0.693 1.00 81.25 132 GLY A CA 1
ATOM 1091 C C . GLY A 1 132 ? -13.792 -0.862 -0.119 1.00 81.25 132 GLY A C 1
ATOM 1092 O O . GLY A 1 132 ? -13.761 -0.951 -1.344 1.00 81.25 132 GLY A O 1
ATOM 1093 N N . LYS A 1 133 ? -13.212 0.160 0.518 1.00 85.62 133 LYS A N 1
ATOM 1094 C CA . LYS A 1 133 ? -12.420 1.198 -0.158 1.00 85.62 133 LYS A CA 1
ATOM 1095 C C . LYS A 1 133 ? -10.930 0.937 0.034 1.00 85.62 133 LYS A C 1
ATOM 1097 O O . LYS A 1 133 ? -10.513 0.404 1.060 1.00 85.62 133 LYS A O 1
ATOM 1102 N N . LEU A 1 134 ? -10.139 1.337 -0.959 1.00 83.50 134 LEU A N 1
ATOM 1103 C CA . LEU A 1 134 ? -8.679 1.312 -0.869 1.00 83.50 134 LEU A CA 1
ATOM 1104 C C . LEU A 1 134 ? -8.203 2.344 0.157 1.00 83.50 134 LEU A C 1
ATOM 1106 O O . LEU A 1 134 ? -8.793 3.422 0.272 1.00 83.50 134 LEU A O 1
ATOM 1110 N N . ILE A 1 135 ? -7.123 2.040 0.877 1.00 82.94 135 ILE A N 1
ATOM 1111 C CA . ILE A 1 135 ? -6.633 2.889 1.977 1.00 82.94 135 ILE A CA 1
ATOM 1112 C C . ILE A 1 135 ? -6.264 4.295 1.468 1.00 82.94 135 ILE A C 1
ATOM 1114 O O . ILE A 1 135 ? -6.589 5.290 2.120 1.00 82.94 135 ILE A O 1
ATOM 1118 N N . TYR A 1 136 ? -5.670 4.419 0.272 1.00 76.75 136 TYR A N 1
ATOM 1119 C CA . TYR A 1 136 ? -5.292 5.731 -0.279 1.00 76.75 136 TYR A CA 1
ATOM 1120 C C . TYR A 1 136 ? -6.471 6.686 -0.500 1.00 76.75 136 TYR A C 1
ATOM 1122 O O . TYR A 1 136 ? -6.266 7.898 -0.531 1.00 76.75 136 TYR A O 1
ATOM 1130 N N . GLN A 1 137 ? -7.696 6.171 -0.662 1.00 67.31 137 GLN A N 1
ATOM 1131 C CA . GLN A 1 137 ? -8.872 6.997 -0.958 1.00 67.31 137 GLN A CA 1
ATOM 1132 C C . GLN A 1 137 ? -9.301 7.859 0.237 1.00 67.31 137 GLN A C 1
ATOM 1134 O O . GLN A 1 137 ? -10.182 8.703 0.089 1.00 67.31 137 GLN A O 1
ATOM 1139 N N . GLY A 1 138 ? -8.672 7.676 1.401 1.00 61.16 138 GLY A N 1
ATOM 1140 C CA . GLY A 1 138 ? -9.006 8.404 2.615 1.00 61.16 138 GLY A CA 1
ATOM 1141 C C . GLY A 1 138 ? -7.837 8.732 3.539 1.00 61.16 138 GLY A C 1
ATOM 1142 O O . GLY A 1 138 ? -8.086 9.178 4.648 1.00 61.16 138 GLY A O 1
ATOM 1143 N N . VAL A 1 139 ? -6.578 8.511 3.154 1.00 69.69 139 VAL A N 1
ATOM 1144 C CA . VAL A 1 139 ? -5.437 8.669 4.077 1.00 69.69 139 VAL A CA 1
ATOM 1145 C C . VAL A 1 139 ? -4.348 9.527 3.436 1.00 69.69 139 VAL A C 1
ATOM 1147 O O . VAL A 1 139 ? -3.722 9.141 2.451 1.00 69.69 139 VAL A O 1
ATOM 1150 N N . GLY A 1 140 ? -4.124 10.719 3.995 1.00 66.69 140 GLY A N 1
ATOM 1151 C CA . GLY A 1 140 ? -3.053 11.631 3.592 1.00 66.69 140 GLY A CA 1
ATOM 1152 C C . GLY A 1 140 ? -1.761 11.417 4.390 1.00 66.69 140 GLY A C 1
ATOM 1153 O O . GLY A 1 140 ? -1.755 10.780 5.438 1.00 66.69 140 GLY A O 1
ATOM 1154 N N . ARG A 1 141 ? -0.653 12.029 3.942 1.00 63.62 141 ARG A N 1
ATOM 1155 C CA . ARG A 1 141 ? 0.697 11.922 4.556 1.00 63.62 141 ARG A CA 1
ATOM 1156 C C . ARG A 1 141 ? 0.803 12.344 6.037 1.00 63.62 141 ARG A C 1
ATOM 1158 O O . ARG A 1 141 ? 1.840 12.119 6.645 1.00 63.62 141 ARG A O 1
ATOM 1165 N N . LYS A 1 142 ? -0.223 12.990 6.600 1.00 69.62 142 LYS A N 1
ATOM 1166 C CA . LYS A 1 142 ? -0.289 13.439 8.008 1.00 69.62 142 LYS A CA 1
ATOM 1167 C C . LYS A 1 142 ? -1.559 12.966 8.722 1.00 69.62 142 LYS A C 1
ATOM 1169 O O . LYS A 1 142 ? -1.926 13.501 9.767 1.00 69.62 142 LYS A O 1
ATOM 1174 N N . SER A 1 143 ? -2.259 12.012 8.123 1.00 76.12 143 SER A N 1
ATOM 1175 C CA . SER A 1 143 ? -3.448 11.425 8.714 1.00 76.12 143 SER A CA 1
ATOM 1176 C C . SER A 1 143 ? -3.053 10.421 9.795 1.00 76.12 143 SER A C 1
ATOM 1178 O O . SER A 1 143 ? -2.132 9.628 9.606 1.00 76.12 143 SER A O 1
ATOM 1180 N N . THR A 1 144 ? -3.786 10.426 10.902 1.00 86.12 144 THR A N 1
ATOM 1181 C CA . THR A 1 1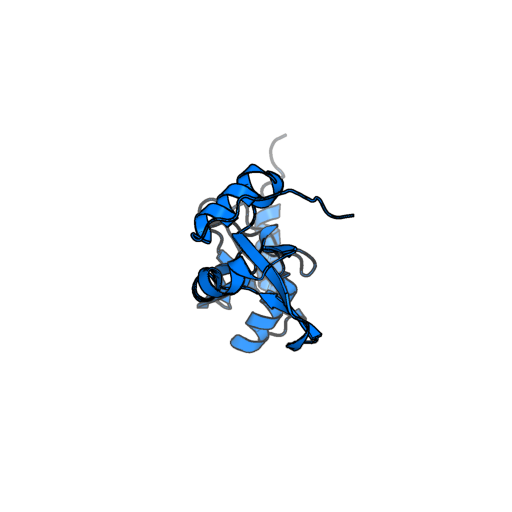44 ? -3.796 9.331 11.874 1.00 86.12 144 THR A CA 1
ATOM 1182 C C . THR A 1 144 ? -5.090 8.560 11.689 1.00 86.12 144 THR A C 1
ATOM 1184 O O . THR A 1 144 ? -6.156 9.165 11.589 1.00 86.12 144 THR A O 1
ATOM 1187 N N . ILE A 1 145 ? -5.021 7.233 11.665 1.00 89.94 145 ILE A N 1
ATOM 1188 C CA . ILE A 1 145 ? -6.223 6.400 11.676 1.00 89.94 145 ILE A CA 1
ATOM 1189 C C . ILE A 1 145 ? -6.572 6.065 13.122 1.00 89.94 145 ILE A C 1
ATOM 1191 O O . ILE A 1 145 ? -5.749 5.533 13.862 1.00 89.94 145 ILE A O 1
ATOM 1195 N N . LEU A 1 146 ? -7.795 6.370 13.531 1.00 90.00 146 LEU A N 1
ATOM 1196 C CA . LEU A 1 146 ? -8.346 6.003 14.827 1.00 90.00 146 LEU A CA 1
ATOM 1197 C C . LEU A 1 146 ? -9.173 4.730 14.669 1.00 90.00 146 LEU A C 1
ATOM 1199 O O . LEU A 1 146 ? -10.049 4.672 13.808 1.00 90.00 146 LEU A O 1
ATOM 1203 N N . VAL A 1 147 ? -8.916 3.726 15.504 1.00 91.56 147 VAL A N 1
ATOM 1204 C CA . VAL A 1 147 ? -9.754 2.524 15.608 1.00 91.56 147 VAL A CA 1
ATOM 1205 C C . VAL A 1 147 ? -10.635 2.663 16.840 1.00 91.56 147 VAL A C 1
ATOM 1207 O O . VAL A 1 147 ? -10.148 2.623 17.975 1.00 91.56 147 VAL A O 1
ATOM 1210 N N . LEU A 1 148 ? -11.930 2.841 16.599 1.00 90.25 148 LEU A N 1
ATOM 1211 C CA . LEU A 1 148 ? -12.952 3.078 17.612 1.00 90.25 148 LEU A CA 1
ATOM 1212 C C . LEU A 1 148 ? -13.918 1.892 17.702 1.00 90.25 148 LEU A C 1
ATOM 1214 O O . LEU A 1 148 ? -14.067 1.126 16.748 1.00 90.25 148 LEU A O 1
ATOM 1218 N N . ASP A 1 149 ? -14.588 1.766 18.845 1.00 90.62 149 ASP A N 1
ATOM 1219 C CA . ASP A 1 149 ? -15.785 0.934 18.964 1.00 90.62 149 ASP A CA 1
ATOM 1220 C C . ASP A 1 149 ? -17.027 1.672 18.428 1.00 90.62 149 ASP A C 1
ATOM 1222 O O . ASP A 1 149 ? -16.967 2.840 18.031 1.00 90.62 149 ASP A O 1
ATOM 1226 N N . ALA A 1 150 ? -18.171 0.983 18.413 1.00 88.94 150 ALA A N 1
ATOM 1227 C CA . ALA A 1 150 ? -19.420 1.535 17.896 1.00 88.94 150 ALA A CA 1
ATOM 1228 C C . ALA A 1 150 ? -19.894 2.788 18.656 1.00 88.94 150 ALA A C 1
ATOM 1230 O O . ALA A 1 150 ? -20.459 3.694 18.042 1.00 88.94 150 ALA A O 1
ATOM 1231 N N . VAL A 1 151 ? -19.663 2.857 19.972 1.00 89.88 151 VAL A N 1
ATOM 1232 C CA . VAL A 1 151 ? -20.123 3.966 20.821 1.00 89.88 151 VAL A CA 1
ATOM 1233 C C . VAL A 1 151 ? -19.281 5.207 20.547 1.00 89.88 151 VAL A C 1
ATOM 1235 O O . VAL A 1 151 ? -19.828 6.245 20.173 1.00 89.88 151 VAL A O 1
ATOM 1238 N N . ALA A 1 152 ? -17.956 5.080 20.630 1.00 87.94 152 ALA A N 1
ATOM 1239 C CA . ALA A 1 152 ? -17.024 6.167 20.345 1.00 87.94 152 ALA A CA 1
ATOM 1240 C C . ALA A 1 152 ? -17.137 6.646 18.887 1.00 87.94 152 ALA A C 1
ATOM 1242 O O . ALA A 1 152 ? -17.093 7.847 18.615 1.00 87.94 152 ALA A O 1
ATOM 1243 N N . SER A 1 153 ? -17.359 5.728 17.940 1.00 88.38 153 SER A N 1
ATOM 1244 C CA . SER A 1 153 ? -17.618 6.076 16.539 1.00 88.38 153 SER A CA 1
ATOM 1245 C C . SER A 1 153 ? -18.906 6.890 16.374 1.00 88.38 153 SER A C 1
ATOM 1247 O O . SER A 1 153 ? -18.926 7.868 15.627 1.00 88.38 153 SER A O 1
ATOM 1249 N N . ALA A 1 154 ? -19.988 6.517 17.065 1.00 88.00 154 ALA A N 1
ATOM 1250 C CA . ALA A 1 154 ? -21.257 7.242 17.006 1.00 88.00 154 ALA A CA 1
ATOM 1251 C C . ALA A 1 154 ? -21.181 8.624 17.680 1.00 88.00 154 ALA A C 1
ATOM 1253 O O . ALA A 1 154 ? -21.851 9.569 17.259 1.00 88.00 154 ALA A O 1
ATOM 1254 N N . GLU A 1 155 ? -20.375 8.771 18.729 1.00 88.06 155 GLU A N 1
ATOM 1255 C CA . GLU A 1 155 ? -20.079 10.067 19.344 1.00 88.06 155 GLU A CA 1
ATOM 1256 C C . GLU A 1 155 ? -19.314 10.984 18.392 1.00 88.06 155 GLU A C 1
ATOM 1258 O O . GLU A 1 155 ? -19.746 12.117 18.170 1.00 88.06 155 GLU A O 1
ATOM 1263 N N . LEU A 1 156 ? -18.249 10.483 17.762 1.00 84.81 156 LEU A N 1
ATOM 1264 C CA . LEU A 1 156 ? -17.459 11.256 16.805 1.00 84.81 156 LEU A CA 1
ATOM 1265 C C . LEU A 1 156 ? -18.283 11.666 15.574 1.00 84.81 156 LEU A C 1
ATOM 1267 O O . LEU A 1 156 ? -18.204 12.805 15.123 1.00 84.81 156 LEU A O 1
ATOM 1271 N N . ALA A 1 157 ? -19.151 10.792 15.063 1.00 85.69 157 ALA A N 1
ATOM 1272 C CA . ALA A 1 157 ? -20.043 11.144 13.957 1.00 85.69 157 ALA A CA 1
ATOM 1273 C C . ALA A 1 157 ? -20.984 12.316 14.297 1.00 85.69 157 ALA A C 1
ATOM 1275 O O . ALA A 1 157 ? -21.243 13.178 13.453 1.00 85.69 157 ALA A O 1
ATOM 1276 N N . ARG A 1 158 ? -21.475 12.387 15.543 1.00 83.81 158 ARG A N 1
ATOM 1277 C CA . ARG A 1 158 ? -22.360 13.471 16.000 1.00 83.81 158 ARG A CA 1
ATOM 1278 C C . ARG A 1 158 ? -21.644 14.815 16.093 1.00 83.81 158 ARG A C 1
ATOM 1280 O O . ARG A 1 158 ? -22.247 15.835 15.763 1.00 83.81 158 ARG A O 1
ATOM 1287 N N . THR A 1 159 ? -20.378 14.837 16.506 1.00 79.06 159 THR A N 1
ATOM 1288 C CA . THR A 1 159 ? -19.612 16.090 16.601 1.00 79.06 159 THR A CA 1
ATOM 1289 C C . THR A 1 159 ? -19.277 16.666 15.226 1.00 79.06 159 THR A C 1
ATOM 1291 O O . THR A 1 159 ? -19.281 17.885 15.074 1.00 79.06 159 THR A O 1
ATOM 1294 N N . GLN A 1 160 ? -19.091 15.818 14.209 1.00 71.44 160 GLN A N 1
ATOM 1295 C CA . GLN A 1 160 ? -18.883 16.261 12.824 1.00 71.44 160 GLN A CA 1
ATOM 1296 C C . GLN A 1 160 ? -20.182 16.769 12.162 1.00 71.44 160 GLN A C 1
ATOM 1298 O O . GLN A 1 160 ? -20.155 17.735 11.403 1.00 71.44 160 GLN A O 1
ATOM 1303 N N . GLY A 1 161 ? -21.342 16.181 12.484 1.00 58.62 161 GLY A N 1
ATOM 1304 C CA . GLY A 1 161 ? -22.650 16.617 11.962 1.00 58.62 161 GLY A CA 1
ATOM 1305 C 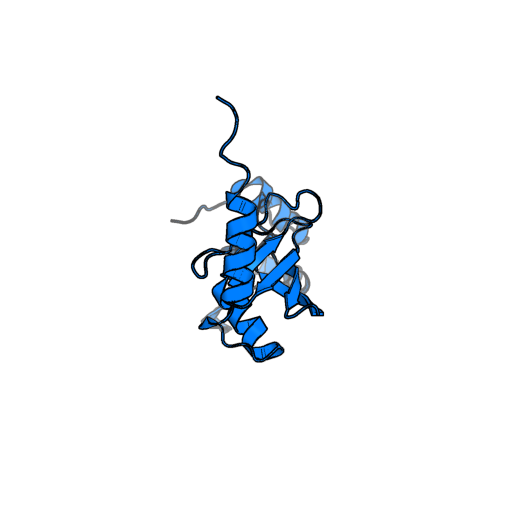C . GLY A 1 161 ? -23.245 17.870 12.630 1.00 58.62 161 GLY A C 1
ATOM 1306 O O . GLY A 1 161 ? -24.191 18.456 12.105 1.00 58.62 161 GLY A O 1
ATOM 1307 N N . GLY A 1 162 ? -22.708 18.299 13.777 1.00 49.47 162 GLY A N 1
ATOM 1308 C CA . GLY A 1 162 ? -23.277 19.365 14.613 1.00 49.47 162 GLY A CA 1
ATOM 1309 C C . GLY A 1 162 ? -23.007 20.811 14.168 1.00 49.47 162 GLY A C 1
ATOM 1310 O O . GLY A 1 162 ? -23.596 21.728 14.733 1.00 49.47 162 GLY A O 1
ATOM 1311 N N . CYS A 1 163 ? -22.156 21.058 13.165 1.00 43.72 163 CYS A N 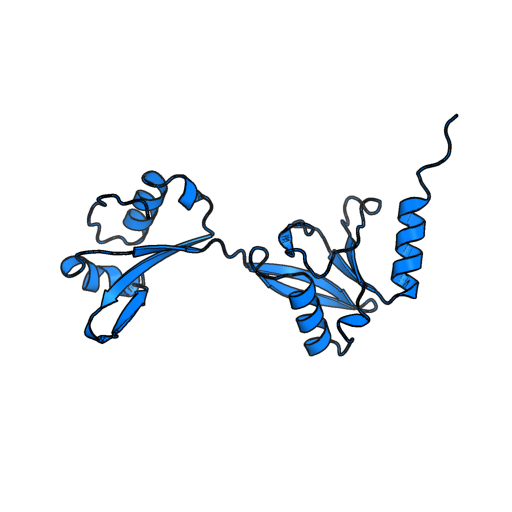1
ATOM 1312 C CA . CYS A 1 163 ? -21.811 22.418 12.708 1.00 43.72 163 CYS A CA 1
ATOM 1313 C C . CYS A 1 163 ? -22.609 22.915 11.482 1.00 43.72 163 CYS A C 1
ATOM 1315 O O . CYS A 1 163 ? -22.191 23.870 10.832 1.00 43.72 163 CYS A O 1
ATOM 1317 N N . GLY A 1 164 ? -23.748 22.291 11.157 1.00 40.50 164 GLY A N 1
ATOM 1318 C CA . GLY A 1 164 ? -24.502 22.545 9.921 1.00 40.50 164 GLY A CA 1
ATOM 1319 C C . GLY A 1 164 ? -25.897 23.161 10.064 1.00 40.50 164 GLY A C 1
ATOM 1320 O O . GLY A 1 164 ? -26.657 23.106 9.104 1.00 40.50 164 GLY A O 1
ATOM 1321 N N . MET A 1 165 ? -26.283 23.721 11.214 1.00 39.09 165 MET A N 1
ATOM 1322 C CA . MET A 1 165 ? -27.559 24.443 11.330 1.00 39.09 165 MET A CA 1
ATOM 1323 C C . MET A 1 165 ? -27.417 25.672 12.217 1.00 39.09 165 MET A C 1
ATOM 1325 O O . MET A 1 165 ? -27.406 25.570 13.440 1.00 39.09 165 MET A O 1
ATOM 1329 N N . GLY A 1 166 ? -27.339 26.846 11.591 1.00 38.47 166 GLY A N 1
ATOM 1330 C CA . GLY A 1 166 ? -27.442 28.098 12.326 1.00 38.47 166 GLY A CA 1
ATOM 1331 C C . GLY A 1 166 ? -26.907 29.326 11.613 1.00 38.47 166 GLY A C 1
ATOM 1332 O O . GLY A 1 166 ? -26.110 30.020 12.214 1.00 38.47 166 GLY A O 1
ATOM 1333 N N . HIS A 1 167 ? -27.359 29.619 10.392 1.00 32.84 167 HIS A N 1
ATOM 1334 C CA . HIS A 1 167 ? -27.558 31.005 9.956 1.00 32.84 167 HIS A CA 1
ATOM 1335 C C . HIS A 1 167 ? -28.760 31.038 9.004 1.00 32.84 167 HIS A C 1
ATOM 1337 O O . HIS A 1 167 ? -28.684 30.580 7.865 1.00 32.84 167 HIS A O 1
ATOM 1343 N N . ARG A 1 168 ? -29.895 31.484 9.556 1.00 36.53 168 ARG A N 1
ATOM 1344 C CA . ARG A 1 168 ? -30.954 32.156 8.798 1.00 36.53 168 ARG A CA 1
ATOM 1345 C C . ARG A 1 168 ? -30.465 33.542 8.403 1.00 36.53 168 ARG A C 1
ATOM 1347 O O . ARG A 1 168 ? -29.680 34.106 9.200 1.00 36.53 168 ARG A O 1
#

Secondary structure (DSSP, 8-state):
----------S-HHHHHHHHHHH-GGGGG-SEEEEEEEEGGGTEEEE--TTTHHHHGGG-S--EEEEE---EEEEEEEETTEEEEEEEETTT-BHHHHHHHHHHHH---GGG-EEEEEETT-GGG-EEPPTTSBGGGT--TTEEEEEE-HHHHHHHHHHHHTTS----

pLDDT: mean 83.17, std 12.38, range [32.84, 95.62]

Sequence (168 aa):
DGDKATILRDLDYQKTADYIKQAFPHSRRAARILLNARLEQFGGMVEITEELWPTMLPILMLIEVELDFSRWERIHVTVRGRSRYYEVNLTTETVEDLKNKVQATDGIPSREQYLWCSNQSYPRFDFQLSSGKLIYQGVGRKSTILVLDAVASAELARTQGGCGMGHR

Foldseek 3Di:
DDDDDDFDLDLQPVVRVVSVCVVDVVLVLFPDKWKWADDVVVVDIDTQDNVCSNVCSVVGPDIDIDGHNFDWDWAWEAEPNDIDTDTDRQPPDFPLNVLVVCCVVVVQHSVQWWKWKAAPVCRLPIDTGDRPDRNNVRYDPRIYIYTDGPVVVVVSVCVSVVPPDDDD